Protein AF-A0A9D8PQ92-F1 (afdb_monomer_lite)

Structure (mmCIF, N/CA/C/O backbone):
data_AF-A0A9D8PQ92-F1
#
_entry.id   AF-A0A9D8PQ92-F1
#
loop_
_atom_site.group_PDB
_atom_site.id
_atom_site.type_symbol
_atom_site.label_atom_id
_atom_site.label_alt_id
_atom_site.label_comp_id
_atom_site.label_asym_id
_atom_site.label_entity_id
_atom_site.label_seq_id
_atom_site.pdbx_PDB_ins_code
_atom_site.Cartn_x
_atom_site.Cartn_y
_atom_site.Cartn_z
_atom_site.occupancy
_atom_site.B_iso_or_equiv
_atom_site.auth_seq_id
_atom_site.auth_comp_id
_atom_site.auth_asym_id
_atom_site.auth_atom_id
_atom_site.pdbx_PDB_model_num
ATOM 1 N N . MET A 1 1 ? 7.327 21.124 -15.698 1.00 33.91 1 MET A N 1
ATOM 2 C CA . MET A 1 1 ? 7.846 20.145 -14.721 1.00 33.91 1 MET A CA 1
ATOM 3 C C . MET A 1 1 ? 7.173 18.823 -15.056 1.00 33.91 1 MET A C 1
ATOM 5 O O . MET A 1 1 ? 5.969 18.734 -14.880 1.00 33.91 1 MET A O 1
ATOM 9 N N . ILE A 1 2 ? 7.880 17.885 -15.693 1.00 30.53 2 ILE A N 1
ATOM 10 C CA . ILE A 1 2 ? 7.287 16.605 -16.117 1.00 30.53 2 ILE A CA 1
ATOM 11 C C . ILE A 1 2 ? 7.391 15.644 -14.939 1.00 30.53 2 ILE A C 1
ATOM 13 O O . ILE A 1 2 ? 8.481 15.208 -14.581 1.00 30.53 2 ILE A O 1
ATOM 17 N N . VAL A 1 3 ? 6.259 15.376 -14.306 1.00 39.69 3 VAL A N 1
ATOM 18 C CA . VAL A 1 3 ? 6.108 14.376 -13.251 1.00 39.69 3 VAL A CA 1
ATOM 19 C C . VAL A 1 3 ? 5.520 13.127 -13.912 1.00 39.69 3 VAL A C 1
ATOM 21 O O . VAL A 1 3 ? 4.440 13.167 -14.492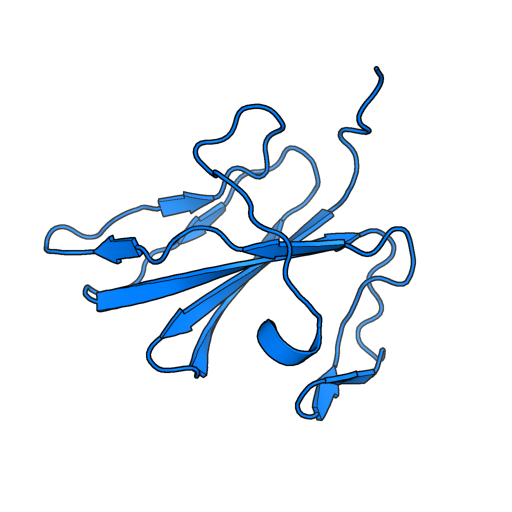 1.00 39.69 3 VAL A O 1
ATOM 24 N N . ASN A 1 4 ? 6.321 12.064 -13.930 1.00 43.72 4 ASN A N 1
ATOM 25 C CA . ASN A 1 4 ? 6.193 10.887 -14.788 1.00 43.72 4 ASN A CA 1
ATOM 26 C C . ASN A 1 4 ? 4.963 10.037 -14.399 1.00 43.72 4 ASN A C 1
ATOM 28 O O . ASN A 1 4 ? 4.941 9.434 -13.328 1.00 43.72 4 ASN A O 1
ATOM 32 N N . SER A 1 5 ? 3.939 9.998 -15.250 1.00 51.25 5 SER A N 1
ATOM 33 C CA . SER A 1 5 ? 2.637 9.342 -15.041 1.00 51.25 5 SER A CA 1
ATOM 34 C C . SER A 1 5 ? 2.658 7.818 -15.282 1.00 51.25 5 SER A C 1
ATOM 36 O O . SER A 1 5 ? 1.758 7.283 -15.916 1.00 51.25 5 SER A O 1
ATOM 38 N N . GLU A 1 6 ? 3.704 7.114 -14.839 1.00 68.44 6 GLU A N 1
ATOM 39 C CA . GLU A 1 6 ? 4.030 5.751 -15.314 1.00 68.44 6 GLU A CA 1
ATOM 40 C C . GLU A 1 6 ? 4.527 4.792 -14.202 1.00 68.44 6 GLU A C 1
ATOM 42 O O . GLU A 1 6 ? 5.264 3.843 -14.479 1.00 68.44 6 GLU A O 1
ATOM 47 N N . CYS A 1 7 ? 4.256 5.064 -12.924 1.00 75.44 7 CYS A N 1
ATOM 48 C CA . CYS A 1 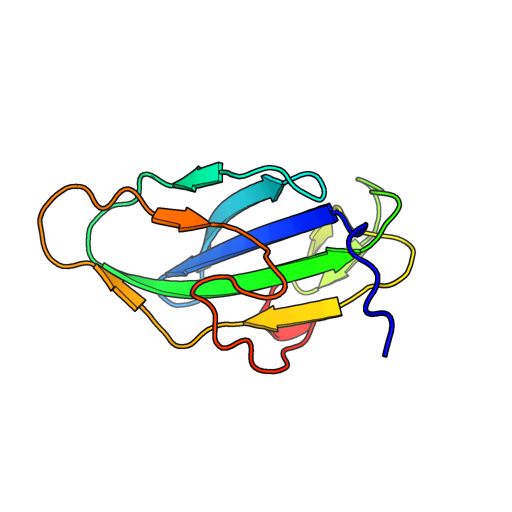7 ? 4.605 4.123 -11.851 1.00 75.44 7 CYS A CA 1
ATOM 49 C C . CYS A 1 7 ? 3.362 3.371 -11.388 1.00 75.44 7 CYS A C 1
ATOM 51 O O . CYS A 1 7 ? 2.316 3.981 -11.166 1.00 75.44 7 CYS A O 1
ATOM 53 N N . ASP A 1 8 ? 3.514 2.061 -11.221 1.00 88.12 8 ASP A N 1
ATOM 54 C CA . ASP A 1 8 ? 2.508 1.229 -10.578 1.00 88.12 8 ASP A CA 1
ATOM 55 C C . ASP A 1 8 ? 2.501 1.534 -9.080 1.00 88.12 8 ASP A C 1
ATOM 57 O O . ASP A 1 8 ? 3.483 2.044 -8.522 1.00 88.12 8 ASP A O 1
ATOM 61 N N . VAL A 1 9 ?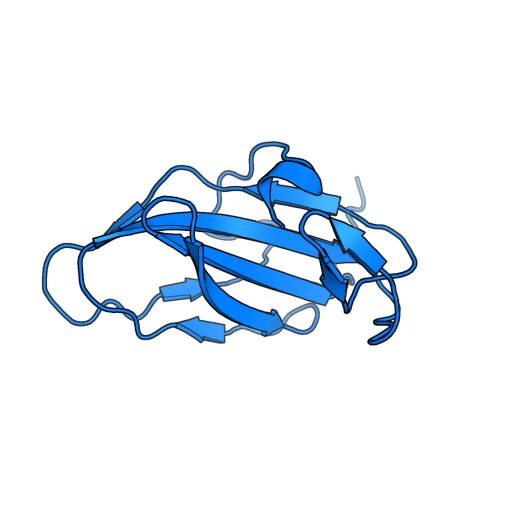 1.395 1.214 -8.416 1.00 87.69 9 VAL A N 1
ATOM 62 C CA . VAL A 1 9 ? 1.241 1.459 -6.986 1.00 87.69 9 VAL A CA 1
ATOM 63 C C . VAL A 1 9 ? 0.640 0.254 -6.285 1.00 87.69 9 VAL A C 1
ATOM 65 O O . VAL A 1 9 ? -0.278 -0.392 -6.782 1.00 87.69 9 VAL A O 1
ATOM 68 N N . VAL A 1 10 ? 1.139 -0.030 -5.089 1.00 91.62 10 VAL A N 1
ATOM 69 C CA . VAL A 1 10 ? 0.433 -0.849 -4.113 1.00 91.62 10 VAL A CA 1
ATOM 70 C C . VAL A 1 10 ? -0.235 0.092 -3.127 1.00 91.62 10 VAL A C 1
ATOM 72 O O . VAL A 1 10 ? 0.437 0.820 -2.392 1.00 91.62 10 VAL A O 1
ATOM 75 N N . VAL A 1 11 ? -1.563 0.078 -3.108 1.00 90.19 11 VAL A N 1
ATOM 76 C CA . VAL A 1 11 ? -2.327 0.754 -2.062 1.00 90.19 11 VAL A CA 1
ATOM 77 C C . VAL A 1 11 ? -2.470 -0.185 -0.881 1.00 90.19 11 VAL A C 1
ATOM 79 O O . VAL A 1 11 ? -2.817 -1.352 -1.058 1.00 90.19 11 VAL A O 1
ATOM 82 N N . ILE A 1 12 ? -2.214 0.319 0.323 1.00 92.12 12 ILE A N 1
ATOM 83 C CA . ILE A 1 12 ? -2.217 -0.459 1.563 1.00 92.12 12 ILE A CA 1
ATOM 84 C C . ILE A 1 12 ? -3.098 0.263 2.579 1.00 92.12 12 ILE A C 1
ATOM 86 O O . ILE A 1 12 ? -2.875 1.429 2.896 1.00 92.12 12 ILE A O 1
ATOM 90 N N . ILE A 1 13 ? -4.101 -0.436 3.102 1.00 91.00 13 ILE A N 1
ATOM 91 C CA . ILE A 1 13 ? -5.056 0.100 4.074 1.00 91.00 13 ILE A CA 1
ATOM 92 C C . ILE A 1 13 ? -4.784 -0.557 5.422 1.00 91.00 13 ILE A C 1
ATOM 94 O O . ILE A 1 13 ? -4.883 -1.784 5.551 1.00 91.00 13 ILE A O 1
ATOM 98 N N . LYS A 1 14 ? -4.465 0.257 6.433 1.00 93.19 14 LYS A N 1
ATOM 99 C CA . LYS A 1 14 ? -4.265 -0.181 7.817 1.00 93.19 14 LYS A CA 1
ATOM 100 C C . LYS A 1 14 ? -5.431 0.228 8.719 1.00 93.19 14 LYS A C 1
ATOM 102 O O . LYS A 1 14 ? -5.927 1.347 8.638 1.00 93.19 14 LYS A O 1
ATOM 107 N N . HIS A 1 15 ? -5.815 -0.667 9.626 1.00 91.81 15 HIS A N 1
ATOM 108 C CA . HIS A 1 15 ? -6.744 -0.419 10.733 1.00 91.81 15 HIS A CA 1
ATOM 109 C C . HIS A 1 15 ? -6.071 -0.841 12.040 1.00 91.81 15 HIS A C 1
ATOM 111 O O . HIS A 1 15 ? -5.593 -1.972 12.153 1.00 91.81 15 HIS A O 1
ATOM 117 N N . ASN A 1 16 ? -5.999 0.064 13.020 1.00 91.44 16 ASN A N 1
ATOM 118 C CA . ASN A 1 16 ? -5.293 -0.163 14.289 1.00 91.44 16 ASN A CA 1
ATOM 119 C C . ASN A 1 16 ? -3.862 -0.710 14.092 1.00 91.44 16 ASN A C 1
ATOM 121 O O . ASN A 1 16 ? -3.451 -1.654 14.762 1.00 91.44 16 ASN A O 1
ATOM 125 N N . GLY A 1 17 ? -3.131 -0.165 13.112 1.00 90.62 17 GLY A N 1
ATOM 126 C CA . GLY A 1 17 ? -1.758 -0.568 12.772 1.00 90.62 17 GLY A CA 1
ATOM 127 C C . GLY A 1 17 ? -1.624 -1.842 11.925 1.00 90.62 17 GLY A C 1
ATOM 128 O O . GLY A 1 17 ? -0.543 -2.104 11.405 1.00 90.62 17 GLY A O 1
ATOM 129 N N . ASN A 1 18 ? -2.704 -2.599 11.716 1.00 91.50 18 ASN A N 1
ATOM 130 C CA . ASN A 1 18 ? -2.684 -3.854 10.962 1.00 91.50 18 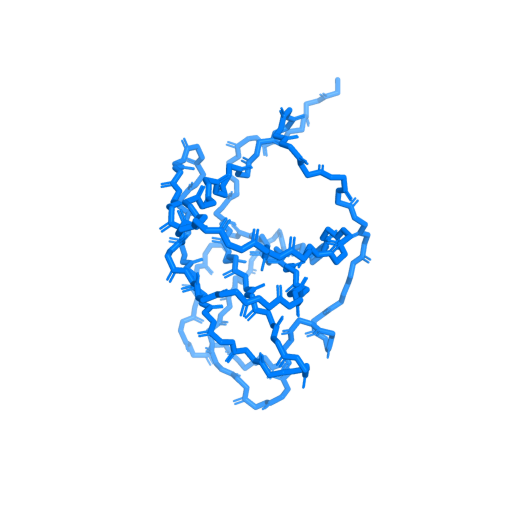ASN A CA 1
ATOM 131 C C . ASN A 1 18 ? -3.137 -3.642 9.519 1.00 91.50 18 ASN A C 1
ATOM 133 O O . ASN A 1 18 ? -4.142 -2.969 9.290 1.00 91.50 18 ASN A O 1
ATOM 137 N N . ILE A 1 19 ? -2.448 -4.251 8.551 1.00 91.56 19 ILE A N 1
ATOM 138 C CA . ILE A 1 19 ? -2.876 -4.249 7.144 1.00 91.56 19 ILE A CA 1
ATOM 139 C C . ILE A 1 19 ? -4.170 -5.059 7.029 1.00 91.56 19 ILE A C 1
ATOM 141 O O . ILE A 1 19 ? -4.187 -6.254 7.316 1.00 91.56 19 ILE A O 1
ATOM 145 N N . VAL A 1 20 ? -5.253 -4.412 6.601 1.00 91.81 20 VAL A N 1
ATOM 146 C CA . VAL A 1 20 ? -6.564 -5.057 6.416 1.00 91.81 20 VAL A CA 1
ATOM 147 C C . VAL A 1 20 ? -6.902 -5.291 4.950 1.00 91.81 20 VAL A C 1
ATOM 149 O O . VAL A 1 20 ? -7.657 -6.214 4.641 1.00 91.81 20 VAL A O 1
ATOM 152 N N . ARG A 1 21 ? -6.343 -4.488 4.038 1.00 90.94 21 ARG A N 1
ATOM 153 C CA . ARG A 1 21 ? -6.467 -4.643 2.584 1.00 90.94 21 ARG A CA 1
ATOM 154 C C . ARG A 1 21 ? -5.230 -4.093 1.885 1.00 90.94 21 ARG A C 1
ATOM 156 O O . ARG A 1 21 ? -4.597 -3.165 2.384 1.00 90.94 21 ARG A O 1
ATOM 163 N N . ASN A 1 22 ? -4.928 -4.640 0.716 1.00 91.69 22 ASN A N 1
ATOM 164 C CA . ASN A 1 22 ? -4.018 -4.039 -0.245 1.00 91.69 22 ASN A CA 1
ATOM 165 C C . ASN A 1 22 ? -4.453 -4.395 -1.673 1.00 91.69 22 ASN A C 1
ATOM 167 O O . ASN A 1 22 ? -5.173 -5.377 -1.861 1.00 91.69 22 ASN A O 1
ATOM 171 N N . ALA A 1 23 ? -4.045 -3.589 -2.649 1.00 90.06 23 ALA A N 1
ATOM 172 C CA . ALA A 1 23 ? -4.211 -3.891 -4.067 1.00 90.06 23 ALA A CA 1
ATOM 173 C C . ALA A 1 23 ? -3.026 -3.341 -4.859 1.00 90.06 23 ALA A C 1
ATOM 175 O O . ALA A 1 23 ? -2.533 -2.252 -4.563 1.00 90.06 23 ALA A O 1
ATOM 176 N N . TYR A 1 24 ? -2.597 -4.098 -5.866 1.00 90.62 24 TYR A N 1
ATOM 177 C CA . TYR A 1 24 ? -1.684 -3.626 -6.898 1.00 90.62 24 TYR A CA 1
ATOM 178 C C . TYR A 1 24 ? -2.506 -2.968 -8.004 1.00 90.62 24 TYR A C 1
ATOM 180 O O . TYR A 1 24 ? -3.426 -3.593 -8.529 1.00 90.62 24 TYR A O 1
ATOM 188 N N . ILE A 1 25 ? -2.172 -1.732 -8.352 1.00 85.31 25 ILE A N 1
ATOM 189 C CA . ILE A 1 25 ? -2.878 -0.930 -9.347 1.00 85.31 25 ILE A CA 1
ATOM 190 C C . ILE A 1 25 ? -1.848 -0.472 -10.376 1.00 85.31 25 ILE A C 1
ATOM 192 O O . ILE A 1 25 ? -0.810 0.098 -10.024 1.00 85.31 25 ILE A O 1
ATOM 196 N N . LEU A 1 26 ? -2.128 -0.759 -11.645 1.00 84.19 26 LEU A N 1
ATOM 197 C CA . LEU A 1 26 ? -1.286 -0.325 -12.754 1.00 84.19 26 LEU A CA 1
ATOM 198 C C . LEU A 1 26 ? -1.360 1.194 -12.914 1.00 84.19 26 LEU A C 1
ATOM 200 O O . LEU A 1 26 ? -2.381 1.817 -12.617 1.00 84.19 26 LEU A O 1
ATOM 204 N N . ALA A 1 27 ? -0.285 1.796 -13.419 1.00 77.12 27 ALA A N 1
ATOM 205 C CA . ALA A 1 27 ? -0.281 3.218 -13.740 1.00 77.12 27 ALA A CA 1
ATOM 206 C C . ALA A 1 27 ? -1.471 3.594 -14.651 1.00 77.12 27 ALA A C 1
ATOM 208 O O . ALA A 1 27 ? -1.636 3.040 -15.737 1.00 77.12 27 ALA A O 1
ATOM 209 N N . GLY A 1 28 ? -2.284 4.560 -14.212 1.00 72.31 28 GLY A N 1
ATOM 210 C CA . GLY A 1 28 ? -3.458 5.040 -14.951 1.00 72.31 28 GLY A CA 1
ATOM 211 C C . GLY A 1 28 ? -4.737 4.216 -14.767 1.00 72.31 28 GLY A C 1
ATOM 212 O O . GLY A 1 28 ? -5.771 4.627 -15.291 1.00 72.31 28 GLY A O 1
ATOM 213 N N . ASP A 1 29 ? -4.687 3.109 -14.025 1.00 79.69 29 ASP A N 1
ATOM 214 C CA . ASP A 1 29 ? -5.858 2.306 -13.664 1.00 79.69 29 ASP A CA 1
ATOM 215 C C . ASP A 1 29 ? -6.489 2.797 -12.347 1.00 79.69 29 ASP A C 1
ATOM 217 O O . ASP A 1 29 ? -5.882 3.578 -11.600 1.00 79.69 29 ASP A O 1
ATOM 221 N N . SER A 1 30 ? -7.707 2.344 -12.047 1.00 74.25 30 SER A N 1
ATOM 222 C CA . SER A 1 30 ? -8.377 2.616 -10.773 1.00 74.25 30 SER A CA 1
ATOM 223 C C . SER A 1 30 ? -8.847 1.336 -10.092 1.00 74.25 30 SER A C 1
ATOM 225 O O . SER A 1 30 ? -9.054 0.294 -10.713 1.00 74.25 30 SER A O 1
ATOM 227 N N . TYR A 1 31 ? -8.965 1.395 -8.766 1.00 78.38 31 TYR A N 1
ATOM 228 C CA . TYR A 1 31 ? -9.439 0.268 -7.976 1.00 78.38 31 TYR A CA 1
ATOM 229 C C . TYR A 1 31 ? -10.364 0.742 -6.867 1.00 78.38 31 TYR A C 1
ATOM 231 O O . TYR A 1 31 ? -10.099 1.736 -6.188 1.00 78.38 31 TYR A O 1
ATOM 239 N N . GLU A 1 32 ? -11.429 -0.018 -6.652 1.00 80.56 32 GLU A N 1
ATOM 240 C CA . GLU A 1 32 ? -12.444 0.268 -5.654 1.00 80.56 32 GLU A CA 1
ATOM 241 C C . GLU A 1 32 ? -12.341 -0.708 -4.479 1.00 80.56 32 GLU A C 1
ATOM 243 O O . GLU A 1 32 ? -12.411 -1.930 -4.636 1.00 80.56 32 GLU A O 1
ATOM 248 N N . PHE A 1 33 ? -12.173 -0.170 -3.272 1.00 80.00 33 PHE A N 1
ATOM 249 C CA . PHE A 1 33 ? -12.155 -0.980 -2.057 1.00 80.00 33 PHE A CA 1
ATOM 250 C C . PHE A 1 33 ? -13.534 -1.001 -1.402 1.00 80.00 33 PHE A C 1
ATOM 252 O O . PHE A 1 33 ? -14.098 0.044 -1.097 1.00 80.00 33 PHE A O 1
ATOM 259 N N . SER A 1 34 ? -14.019 -2.208 -1.098 1.00 81.62 34 SER A N 1
ATOM 260 C CA . SER A 1 34 ? -15.157 -2.430 -0.202 1.00 81.62 34 SER A CA 1
ATOM 261 C C . SER A 1 34 ? -14.640 -2.852 1.174 1.00 81.62 34 SER A C 1
ATOM 263 O O . SER A 1 34 ? -14.205 -3.997 1.366 1.00 81.62 34 SER A O 1
ATOM 265 N N . ILE A 1 35 ? -14.682 -1.932 2.139 1.00 81.62 35 ILE A N 1
ATOM 266 C CA . ILE A 1 35 ? -14.260 -2.160 3.528 1.00 81.62 35 ILE A CA 1
ATOM 267 C C . ILE A 1 35 ? -15.361 -1.748 4.520 1.00 81.62 35 ILE A C 1
ATOM 269 O O . ILE A 1 35 ? -16.179 -0.890 4.191 1.00 81.62 35 ILE A O 1
ATOM 273 N N . PRO A 1 36 ? -15.432 -2.376 5.712 1.00 82.88 36 PRO A N 1
ATOM 274 C CA . PRO A 1 36 ? -16.386 -1.982 6.748 1.00 82.88 36 PRO A CA 1
ATOM 275 C C . PRO A 1 36 ? -16.186 -0.541 7.230 1.00 82.88 36 PRO A C 1
ATOM 277 O O . PRO A 1 36 ? -15.178 0.096 6.938 1.00 82.88 36 PRO A O 1
ATOM 280 N N . ASN A 1 37 ? -17.131 -0.060 8.036 1.00 83.88 37 ASN A N 1
ATOM 281 C CA . ASN A 1 37 ? -16.955 1.186 8.774 1.00 83.88 37 ASN A CA 1
ATOM 282 C C . ASN A 1 37 ? -15.769 1.082 9.736 1.00 83.88 37 ASN A C 1
ATOM 284 O O . ASN A 1 37 ? -15.542 0.039 10.360 1.00 83.88 37 ASN A O 1
ATOM 288 N N . GLY A 1 38 ? -15.066 2.192 9.905 1.00 87.69 38 GLY A N 1
ATOM 289 C CA . GLY A 1 38 ? -13.904 2.272 10.772 1.00 87.69 38 GLY A CA 1
ATOM 290 C C . GLY A 1 38 ? -12.988 3.420 10.392 1.00 87.69 38 GLY A C 1
ATOM 291 O O . GLY A 1 38 ? -13.245 4.170 9.450 1.00 87.69 38 GLY A O 1
ATOM 292 N N . THR A 1 39 ? -11.897 3.544 11.138 1.00 90.12 39 THR A N 1
ATOM 293 C CA . THR A 1 39 ? -10.905 4.591 10.918 1.00 90.12 39 THR A CA 1
ATOM 294 C C . THR A 1 39 ? -9.618 3.987 10.372 1.00 90.12 39 THR A C 1
ATOM 296 O O . THR A 1 39 ? -8.938 3.208 11.042 1.00 90.12 39 THR A O 1
ATOM 299 N N . TYR A 1 40 ? -9.255 4.379 9.158 1.00 90.50 40 TYR A N 1
ATOM 300 C CA . TYR A 1 40 ? -8.200 3.751 8.380 1.00 90.50 40 TYR A CA 1
ATOM 301 C C . TYR A 1 40 ? -7.074 4.722 8.065 1.00 90.50 40 TYR A C 1
ATOM 303 O O . TYR A 1 40 ? -7.299 5.894 7.772 1.00 90.50 40 TYR A O 1
ATOM 311 N N . GLN A 1 41 ? -5.851 4.205 8.079 1.00 92.19 41 GLN A N 1
ATOM 312 C CA . GLN A 1 41 ? -4.694 4.881 7.511 1.00 92.19 41 GLN A CA 1
ATOM 313 C C . GLN A 1 41 ? -4.404 4.269 6.139 1.00 92.19 41 GLN A C 1
ATOM 315 O O . GLN A 1 41 ?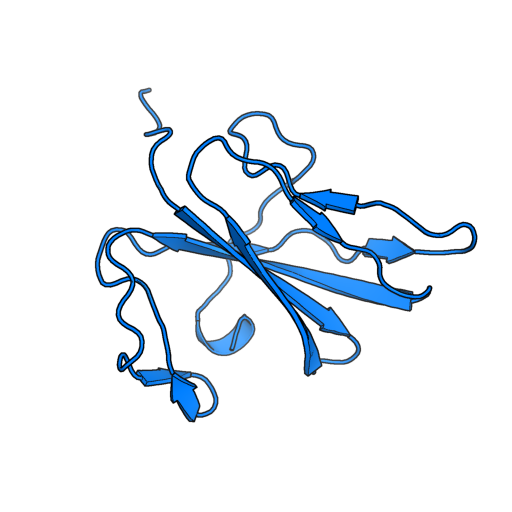 -4.197 3.058 6.035 1.00 92.19 41 GLN A O 1
ATOM 320 N N . VAL A 1 42 ? -4.381 5.100 5.099 1.00 89.69 42 VAL A N 1
ATOM 321 C CA . VAL A 1 42 ? -4.070 4.675 3.727 1.00 89.69 42 VAL A CA 1
ATOM 322 C C . VAL A 1 42 ? -2.627 5.036 3.398 1.00 89.69 42 VAL A C 1
ATOM 324 O O . VAL A 1 42 ? -2.176 6.147 3.690 1.00 89.69 42 VAL A O 1
ATOM 327 N N . PHE A 1 43 ? -1.918 4.087 2.796 1.00 91.06 43 PHE A N 1
ATOM 328 C CA . PHE A 1 43 ? -0.554 4.223 2.306 1.00 91.06 43 PHE A CA 1
ATOM 329 C C . PHE A 1 43 ? -0.481 3.904 0.815 1.00 91.06 43 PHE A C 1
ATOM 331 O O . PHE A 1 43 ? -1.242 3.082 0.299 1.00 91.06 43 PHE A O 1
ATOM 338 N N . PHE A 1 44 ? 0.502 4.509 0.160 1.00 89.50 44 PHE A N 1
ATOM 339 C CA . PHE A 1 44 ? 0.853 4.288 -1.231 1.00 89.50 44 PHE A CA 1
ATOM 340 C C . PHE A 1 44 ? 2.325 3.907 -1.302 1.00 89.50 44 PHE A C 1
ATOM 342 O O . PHE A 1 44 ? 3.203 4.656 -0.867 1.00 89.50 44 PHE A O 1
ATOM 349 N N . TYR A 1 45 ? 2.586 2.734 -1.861 1.00 92.69 45 TYR A N 1
ATOM 350 C CA . TYR A 1 45 ? 3.924 2.293 -2.213 1.00 92.69 45 TYR A CA 1
ATOM 351 C C . TYR A 1 45 ? 4.020 2.270 -3.734 1.00 92.69 45 TYR A C 1
ATOM 353 O O . TYR A 1 45 ? 3.405 1.421 -4.367 1.00 92.69 45 TYR A O 1
ATOM 361 N N . GLY A 1 46 ? 4.712 3.242 -4.324 1.00 90.75 46 GLY A N 1
ATOM 362 C CA . GLY A 1 46 ? 4.850 3.379 -5.774 1.00 90.75 46 GLY A CA 1
ATOM 363 C C . GLY A 1 46 ? 6.196 2.868 -6.274 1.00 90.75 46 GLY A C 1
ATOM 364 O O . GLY A 1 46 ? 7.192 2.943 -5.556 1.00 90.75 46 GLY A O 1
ATOM 365 N N . GLY A 1 47 ? 6.253 2.390 -7.515 1.00 90.69 47 GLY A N 1
ATOM 366 C CA . GLY A 1 47 ? 7.520 2.031 -8.147 1.00 90.69 47 GLY A CA 1
ATOM 367 C C . GLY A 1 47 ? 7.372 1.304 -9.478 1.00 90.69 47 GLY A C 1
ATOM 368 O O . GLY A 1 47 ? 6.337 1.361 -10.141 1.00 90.69 47 GLY A O 1
ATOM 369 N N . ARG A 1 48 ? 8.455 0.645 -9.903 1.00 88.75 48 ARG A N 1
ATOM 370 C CA . ARG A 1 48 ? 8.521 -0.171 -11.123 1.00 88.75 48 ARG A CA 1
ATOM 371 C C . ARG A 1 48 ? 9.230 -1.498 -10.875 1.00 88.75 48 ARG A C 1
ATOM 373 O O . ARG A 1 48 ? 10.130 -1.592 -10.039 1.00 88.75 48 ARG A O 1
ATOM 380 N N . GLY A 1 49 ? 8.844 -2.507 -11.656 1.00 91.06 49 GLY A N 1
ATOM 381 C CA . GLY A 1 49 ? 9.445 -3.840 -11.628 1.00 91.06 49 GLY A CA 1
ATOM 382 C C . GLY A 1 49 ? 9.128 -4.580 -10.332 1.00 91.06 49 GLY A C 1
ATOM 383 O O . GLY A 1 49 ? 9.947 -4.625 -9.418 1.00 91.06 49 GLY A O 1
ATOM 384 N N . TRP A 1 50 ? 7.929 -5.150 -10.240 1.00 93.25 50 TRP A N 1
ATOM 385 C CA . TRP A 1 50 ? 7.537 -5.945 -9.081 1.00 93.25 50 TRP A CA 1
ATOM 386 C C . TRP A 1 50 ? 8.390 -7.214 -8.956 1.00 93.25 50 TRP A C 1
ATOM 388 O O . TRP A 1 50 ? 8.479 -8.015 -9.887 1.00 93.25 50 TRP A O 1
ATOM 398 N N . ASN A 1 51 ? 8.988 -7.422 -7.785 1.00 95.12 51 ASN A N 1
ATOM 399 C CA . ASN A 1 51 ? 9.687 -8.647 -7.426 1.00 95.12 51 ASN A CA 1
ATOM 400 C C . ASN A 1 51 ? 8.996 -9.297 -6.215 1.00 95.12 51 ASN A C 1
ATOM 402 O O . ASN A 1 51 ? 9.136 -8.783 -5.101 1.00 95.12 51 ASN A O 1
ATOM 406 N N . PRO A 1 52 ? 8.321 -10.452 -6.380 1.00 94.81 52 PRO A N 1
ATOM 407 C CA . PRO A 1 52 ? 7.594 -11.113 -5.293 1.00 94.81 52 PRO A CA 1
ATOM 408 C C . PRO A 1 52 ? 8.505 -11.628 -4.168 1.00 94.81 52 PRO A C 1
ATOM 410 O O . PRO A 1 52 ? 8.036 -11.873 -3.061 1.00 94.81 52 PRO A O 1
ATOM 413 N N . ASN A 1 53 ? 9.808 -11.776 -4.426 1.00 96.62 53 ASN A N 1
ATOM 414 C CA . ASN A 1 53 ? 10.775 -12.315 -3.470 1.00 96.62 53 ASN A CA 1
ATOM 415 C C . ASN A 1 53 ? 11.577 -11.231 -2.739 1.00 96.62 53 ASN A C 1
ATOM 417 O O . ASN A 1 53 ? 12.378 -11.559 -1.85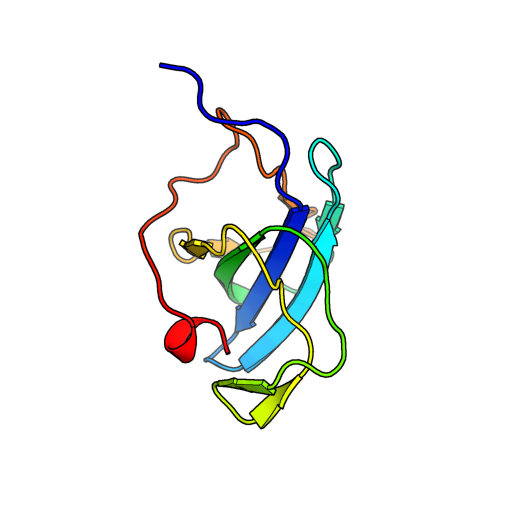8 1.00 96.62 53 ASN A O 1
ATOM 421 N N . LYS A 1 54 ? 11.396 -9.950 -3.091 1.00 96.00 54 LYS A N 1
ATOM 422 C CA . LYS A 1 54 ? 12.068 -8.845 -2.401 1.00 96.00 54 LYS A CA 1
ATOM 423 C C . LYS A 1 54 ? 11.631 -8.833 -0.937 1.00 96.00 54 LYS A C 1
ATOM 425 O O . LYS A 1 54 ? 10.438 -8.879 -0.658 1.00 96.00 54 LYS A O 1
ATOM 430 N N . LYS A 1 55 ? 12.593 -8.798 -0.016 1.00 95.44 55 LYS A N 1
ATOM 431 C CA . LYS A 1 55 ? 12.328 -8.669 1.421 1.00 95.44 55 LYS A CA 1
ATOM 432 C C . LYS A 1 55 ? 12.006 -7.214 1.739 1.00 95.44 55 LYS A C 1
ATOM 434 O O . LYS A 1 55 ? 12.738 -6.335 1.295 1.00 95.44 55 LYS A O 1
ATOM 439 N N . MET A 1 56 ? 10.937 -7.011 2.497 1.00 93.06 56 MET A N 1
ATOM 440 C CA . MET A 1 56 ? 10.460 -5.712 2.960 1.00 93.06 56 MET A CA 1
ATOM 441 C C . MET A 1 56 ? 10.428 -5.693 4.496 1.00 93.06 56 MET A C 1
ATOM 443 O O . MET A 1 56 ? 10.542 -6.743 5.148 1.00 93.06 56 MET A O 1
ATOM 447 N N . ALA A 1 57 ? 10.255 -4.509 5.080 1.00 90.38 57 ALA A N 1
ATOM 448 C CA . ALA A 1 57 ? 10.052 -4.334 6.515 1.00 90.38 57 ALA A CA 1
ATOM 449 C C . ALA A 1 57 ? 8.897 -5.198 7.072 1.00 90.38 57 ALA A C 1
ATOM 451 O O . ALA A 1 57 ? 8.034 -5.706 6.346 1.00 90.38 57 ALA A O 1
ATOM 452 N N . GLY A 1 58 ? 8.939 -5.462 8.380 1.00 84.94 58 GLY A N 1
ATOM 453 C CA . GLY A 1 58 ? 7.938 -6.295 9.060 1.00 84.94 58 GLY A CA 1
ATOM 454 C C . GLY A 1 58 ? 7.955 -7.783 8.672 1.00 84.94 58 GLY A C 1
ATOM 455 O O . GLY A 1 58 ? 7.062 -8.526 9.065 1.00 84.94 58 GLY A O 1
ATOM 456 N N . GLY A 1 59 ? 8.958 -8.241 7.910 1.00 88.25 59 GLY A N 1
ATOM 457 C CA . GLY A 1 59 ? 9.033 -9.620 7.410 1.00 88.25 59 GLY A CA 1
ATOM 458 C C . GLY A 1 59 ? 8.195 -9.873 6.152 1.00 88.25 59 GLY A C 1
ATOM 459 O O . GLY A 1 59 ? 8.082 -11.022 5.718 1.00 88.25 59 GLY A O 1
ATOM 460 N N . ASN A 1 60 ? 7.638 -8.817 5.553 1.00 89.31 60 ASN A N 1
ATOM 461 C CA . ASN A 1 60 ? 6.859 -8.898 4.324 1.00 89.31 60 ASN A CA 1
ATOM 462 C C . ASN A 1 60 ? 7.748 -9.233 3.112 1.00 89.31 60 ASN A C 1
ATOM 464 O O . ASN A 1 60 ? 8.964 -9.010 3.103 1.00 89.31 60 ASN A O 1
ATOM 468 N N . THR A 1 61 ? 7.134 -9.783 2.065 1.00 92.94 61 THR A N 1
ATOM 469 C CA . THR A 1 61 ? 7.789 -10.038 0.776 1.00 92.94 61 THR A CA 1
ATOM 470 C C . THR A 1 61 ? 6.969 -9.482 -0.372 1.00 92.94 61 THR A C 1
ATOM 472 O O . THR A 1 61 ? 5.743 -9.555 -0.339 1.00 92.94 61 THR A O 1
ATOM 475 N N . GLY A 1 62 ? 7.655 -9.000 -1.403 1.00 93.12 62 GLY A N 1
ATOM 476 C CA . GLY A 1 62 ? 7.036 -8.367 -2.558 1.00 93.12 62 GLY A CA 1
ATOM 477 C C . GLY A 1 62 ? 7.297 -6.870 -2.556 1.00 93.12 62 GLY A C 1
ATOM 478 O O . GLY A 1 62 ? 6.834 -6.160 -1.668 1.00 93.12 62 GLY A O 1
ATOM 479 N N . GLY A 1 63 ? 8.038 -6.390 -3.550 1.00 94.81 63 GLY A N 1
ATOM 480 C CA . GLY A 1 63 ? 8.256 -4.961 -3.707 1.00 94.81 63 GLY A CA 1
ATOM 481 C C . GLY A 1 63 ? 8.828 -4.566 -5.056 1.00 94.81 63 GLY A C 1
ATOM 482 O O . GLY A 1 63 ? 9.319 -5.402 -5.816 1.00 94.81 63 GLY A O 1
ATOM 483 N N . PHE A 1 64 ? 8.750 -3.273 -5.345 1.00 94.75 64 PHE A N 1
ATOM 484 C CA . PHE A 1 64 ? 9.329 -2.665 -6.534 1.00 94.75 64 PHE A CA 1
ATOM 485 C C . PHE A 1 64 ? 10.854 -2.637 -6.437 1.00 94.75 64 PHE A C 1
ATOM 487 O O . PHE A 1 64 ? 11.422 -2.549 -5.350 1.00 94.75 64 PHE A O 1
ATOM 494 N N . VAL A 1 65 ? 11.535 -2.718 -7.577 1.00 95.00 65 VAL A N 1
ATOM 495 C CA . VAL A 1 65 ? 13.008 -2.705 -7.638 1.00 95.00 65 VAL A CA 1
ATOM 496 C C . VAL A 1 65 ? 13.570 -1.412 -8.228 1.00 95.00 65 VAL A C 1
ATOM 498 O O . VAL A 1 65 ? 14.786 -1.259 -8.311 1.00 95.00 65 VAL A O 1
ATOM 501 N N . ALA A 1 66 ? 12.707 -0.483 -8.650 1.00 90.38 66 ALA A N 1
ATOM 502 C CA . ALA A 1 66 ? 13.102 0.806 -9.204 1.00 90.38 66 ALA A CA 1
ATOM 503 C C . ALA A 1 66 ? 12.090 1.915 -8.878 1.00 90.38 66 ALA A C 1
ATOM 505 O O . ALA A 1 66 ? 10.887 1.661 -8.810 1.00 90.38 66 ALA A O 1
ATOM 506 N N . ASN A 1 67 ? 12.590 3.152 -8.754 1.00 87.31 67 ASN A N 1
ATOM 507 C CA . ASN A 1 67 ? 11.809 4.379 -8.528 1.00 87.31 67 ASN A CA 1
ATOM 508 C C . ASN A 1 67 ? 10.814 4.275 -7.365 1.00 87.31 67 ASN A C 1
ATOM 510 O O . ASN A 1 67 ? 9.676 4.730 -7.471 1.00 87.31 67 ASN A O 1
ATOM 514 N N . GLU A 1 68 ? 11.251 3.647 -6.276 1.00 90.62 68 GLU A N 1
ATOM 515 C CA . GLU A 1 68 ? 10.414 3.418 -5.106 1.00 90.62 68 GLU A CA 1
ATOM 516 C C . GLU A 1 68 ? 10.025 4.727 -4.423 1.00 90.62 68 GLU A C 1
ATOM 518 O O . GLU A 1 68 ? 10.858 5.612 -4.210 1.00 90.62 68 GLU A O 1
ATOM 523 N N . SER A 1 69 ? 8.758 4.829 -4.041 1.00 90.12 69 SER A N 1
ATOM 524 C CA . SER A 1 69 ? 8.237 5.936 -3.253 1.00 90.12 69 SER A CA 1
ATOM 525 C C . SER A 1 69 ? 7.253 5.431 -2.206 1.00 90.12 69 SER A C 1
ATOM 527 O O . SER A 1 69 ? 6.503 4.485 -2.437 1.00 90.12 69 SER A O 1
ATOM 529 N N . PHE A 1 70 ? 7.271 6.072 -1.040 1.00 90.81 70 PHE A N 1
ATOM 530 C CA . PHE A 1 70 ? 6.378 5.764 0.070 1.00 90.81 70 PHE A CA 1
ATOM 531 C C . PHE A 1 70 ? 5.667 7.044 0.484 1.00 90.81 70 PHE A C 1
ATOM 533 O O . PHE A 1 70 ? 6.303 8.040 0.844 1.00 90.81 70 PHE A O 1
ATOM 540 N N . SER A 1 71 ? 4.345 7.019 0.445 1.00 89.19 71 SER A N 1
ATOM 541 C CA . SER A 1 71 ? 3.516 8.131 0.886 1.00 89.19 71 SER A CA 1
ATOM 542 C C . SER A 1 71 ? 2.252 7.631 1.573 1.00 89.19 71 SER A C 1
ATOM 544 O O . SER A 1 71 ? 1.948 6.438 1.585 1.00 89.19 71 SER A O 1
ATOM 546 N N . LYS A 1 72 ? 1.535 8.545 2.214 1.00 88.25 72 LYS A N 1
ATOM 547 C CA . LYS A 1 72 ? 0.284 8.266 2.919 1.00 88.25 72 LYS A CA 1
ATOM 548 C C . LYS A 1 72 ? -0.667 9.436 2.783 1.00 88.25 72 LYS A C 1
ATOM 550 O O . LYS A 1 72 ? -0.213 10.557 2.570 1.00 88.25 72 LYS A O 1
ATOM 555 N N . ASP A 1 73 ? -1.955 9.190 2.949 1.00 84.81 73 ASP A N 1
ATOM 556 C CA . ASP A 1 73 ? -2.921 10.276 3.119 1.00 84.81 73 ASP A CA 1
ATOM 557 C C . ASP A 1 73 ? -3.175 10.559 4.607 1.00 84.81 73 ASP A C 1
ATOM 559 O O . ASP A 1 73 ? -2.632 9.891 5.491 1.00 84.81 73 ASP A O 1
ATOM 563 N N . SER A 1 74 ? -3.995 11.557 4.903 1.00 83.62 74 SER A N 1
ATOM 564 C CA . SER A 1 74 ? -4.594 11.698 6.227 1.00 83.62 74 SER A CA 1
ATOM 565 C C . SER A 1 74 ? -5.466 10.486 6.562 1.00 83.62 74 SER A C 1
ATOM 567 O O . SER A 1 74 ? -5.937 9.759 5.688 1.00 83.62 74 SER A O 1
ATOM 569 N N . GLN A 1 75 ? -5.672 10.253 7.854 1.00 85.88 75 GLN A N 1
ATOM 570 C CA . GLN A 1 75 ? -6.542 9.181 8.313 1.00 85.88 75 GLN A CA 1
ATOM 571 C C . GLN A 1 75 ? -7.987 9.436 7.850 1.00 85.88 75 GLN A C 1
ATOM 573 O O . GLN A 1 75 ? -8.486 10.556 7.956 1.00 85.88 75 GLN A O 1
ATOM 578 N N . VAL A 1 76 ? -8.657 8.396 7.356 1.00 81.62 76 VAL A N 1
ATOM 579 C CA . VAL A 1 76 ? -10.030 8.469 6.842 1.00 81.62 76 VAL A CA 1
ATOM 580 C C . VAL A 1 76 ? -10.949 7.674 7.762 1.00 81.62 76 VAL A C 1
ATOM 582 O O . VAL A 1 76 ? -10.702 6.495 8.020 1.00 81.62 76 VAL A O 1
ATOM 585 N N . THR A 1 77 ? -12.020 8.303 8.244 1.00 82.81 77 THR A N 1
ATOM 586 C CA . THR A 1 77 ? -13.105 7.618 8.960 1.00 82.81 77 THR A CA 1
ATOM 587 C C . THR A 1 77 ? -14.256 7.358 7.999 1.00 82.81 77 THR A C 1
ATOM 589 O O . THR A 1 77 ? -14.727 8.279 7.334 1.00 82.81 77 THR A O 1
ATOM 592 N N . LEU A 1 78 ? -14.702 6.106 7.930 1.00 74.88 78 LEU A N 1
ATOM 593 C CA . LEU A 1 78 ? -15.858 5.679 7.150 1.00 74.88 78 LEU A CA 1
ATOM 594 C C . LEU A 1 78 ? -17.017 5.382 8.109 1.00 74.88 78 LEU A C 1
ATOM 596 O O . LEU A 1 78 ? -16.954 4.406 8.861 1.00 74.88 78 LEU A O 1
ATOM 600 N N . ASP A 1 79 ? -18.064 6.208 8.062 1.00 67.00 79 ASP A N 1
ATOM 601 C CA . ASP A 1 79 ? -19.241 6.123 8.933 1.00 67.00 79 ASP A CA 1
ATOM 602 C C . ASP A 1 79 ? -20.522 5.906 8.108 1.00 67.00 79 ASP A C 1
ATOM 604 O O . ASP A 1 79 ? -21.079 6.858 7.577 1.00 67.00 79 ASP A O 1
ATOM 608 N N . TYR A 1 80 ? -21.017 4.660 8.069 1.00 53.72 80 TYR A N 1
ATOM 609 C CA . TYR A 1 80 ? -22.287 4.205 7.468 1.00 53.72 80 TYR A CA 1
ATOM 610 C C . TYR A 1 80 ? -22.511 4.498 5.967 1.00 53.72 80 TYR A C 1
ATOM 612 O O . TYR A 1 80 ? -22.249 5.573 5.452 1.00 53.72 80 TYR A O 1
ATOM 620 N N . GLN A 1 81 ? -23.147 3.522 5.299 1.00 49.09 81 GLN A N 1
ATOM 621 C CA . GLN A 1 81 ? -23.195 3.299 3.842 1.00 49.09 81 GLN A CA 1
ATOM 622 C C . GLN A 1 81 ? -21.883 2.694 3.342 1.00 49.09 81 GLN A C 1
ATOM 624 O O . GLN A 1 81 ? -20.818 3.247 3.579 1.00 49.09 81 GLN A O 1
ATOM 629 N N . GLY A 1 82 ? -21.959 1.512 2.716 1.00 49.16 82 GLY A N 1
ATOM 630 C CA . GLY A 1 82 ? -20.800 0.834 2.135 1.00 49.16 82 GLY A CA 1
ATOM 631 C C . GLY A 1 82 ? -20.041 1.813 1.250 1.00 49.16 82 GLY A C 1
ATOM 632 O O . GLY A 1 82 ? -20.534 2.208 0.196 1.00 49.16 82 GLY A O 1
ATOM 633 N N . LEU A 1 83 ? -18.903 2.280 1.757 1.00 48.66 83 LEU A N 1
ATOM 634 C CA . LEU A 1 83 ? -18.121 3.321 1.124 1.00 48.66 83 LEU A CA 1
ATOM 635 C C . LEU A 1 83 ? -17.213 2.649 0.109 1.00 48.66 83 LEU A C 1
ATOM 637 O O . LEU A 1 83 ? -16.207 2.026 0.435 1.00 48.66 83 LEU A O 1
ATOM 641 N N . ASN A 1 84 ? -17.646 2.776 -1.131 1.00 55.06 84 ASN A N 1
ATOM 642 C CA . ASN A 1 84 ? -16.895 2.492 -2.326 1.00 55.06 84 ASN A CA 1
ATOM 643 C C . ASN A 1 84 ? -15.809 3.566 -2.465 1.00 55.06 84 ASN A C 1
ATOM 645 O O . ASN A 1 84 ? -16.097 4.720 -2.785 1.00 55.06 84 ASN A O 1
ATOM 649 N N . TYR A 1 85 ? -14.569 3.211 -2.127 1.00 56.59 85 TYR A N 1
ATOM 650 C CA . TYR A 1 85 ? -13.447 4.142 -2.195 1.00 56.59 85 TYR A CA 1
ATOM 651 C C . TYR A 1 85 ? -12.661 3.892 -3.480 1.00 56.59 85 TYR A C 1
ATOM 653 O O . TYR A 1 85 ? -11.937 2.897 -3.574 1.00 56.59 85 TYR A O 1
ATOM 661 N N . GLU A 1 86 ? -12.827 4.773 -4.471 1.00 54.56 86 GLU A N 1
ATOM 662 C CA . GLU A 1 86 ? -12.029 4.751 -5.698 1.00 54.56 86 GLU A CA 1
ATOM 663 C C . GLU A 1 86 ? -10.646 5.336 -5.399 1.00 54.56 86 GLU A C 1
ATOM 665 O O . GLU A 1 86 ? -10.452 6.546 -5.245 1.00 54.56 86 GLU A O 1
ATOM 670 N N . LEU A 1 87 ? -9.669 4.446 -5.273 1.00 57.03 87 LEU A N 1
ATOM 671 C CA . LEU A 1 87 ? -8.278 4.812 -5.082 1.00 57.03 87 LEU A CA 1
ATOM 672 C C . LEU A 1 87 ? -7.678 5.107 -6.442 1.00 57.03 87 LEU A C 1
ATOM 674 O O . LEU A 1 87 ? -7.144 4.227 -7.108 1.00 57.03 87 LEU A O 1
ATOM 678 N N . ILE A 1 88 ? -7.811 6.368 -6.846 1.00 50.50 88 ILE A N 1
ATOM 679 C CA . ILE A 1 88 ? -7.182 6.900 -8.044 1.00 50.50 88 ILE A CA 1
ATOM 680 C C . ILE A 1 88 ? -5.790 7.432 -7.665 1.00 50.50 88 ILE A C 1
ATOM 682 O O . ILE A 1 88 ? -5.690 8.489 -7.028 1.00 50.50 88 ILE A O 1
ATOM 686 N N . PRO A 1 89 ? -4.695 6.776 -8.079 1.00 46.38 89 PRO A N 1
ATOM 687 C CA . PRO A 1 89 ? -3.358 7.332 -7.976 1.00 46.38 89 PRO A CA 1
ATOM 688 C C . PRO A 1 89 ? -3.210 8.327 -9.130 1.00 46.38 89 PRO A C 1
ATOM 690 O O . PRO A 1 89 ? -2.772 7.987 -10.225 1.00 46.38 89 PRO A O 1
ATOM 693 N N . GLN A 1 90 ? -3.653 9.564 -8.927 1.00 44.00 90 GLN A N 1
ATOM 694 C CA . GLN A 1 90 ? -3.536 10.608 -9.940 1.00 44.00 90 GLN A CA 1
ATOM 695 C C . GLN A 1 90 ? -2.747 11.797 -9.419 1.00 44.00 90 GLN A C 1
ATOM 697 O O . GLN A 1 90 ? -2.854 12.201 -8.267 1.00 44.00 90 GLN A O 1
ATOM 702 N N . GLN A 1 91 ? -2.035 12.425 -10.352 1.00 41.25 91 GLN A N 1
ATOM 703 C CA . GLN A 1 91 ? -1.395 13.732 -10.215 1.00 41.25 91 GLN A CA 1
ATOM 704 C C . GLN A 1 91 ? -2.398 14.861 -9.868 1.00 41.25 91 GLN A C 1
ATOM 706 O O . GLN A 1 91 ? -1.971 15.959 -9.541 1.00 41.25 91 GLN A O 1
ATOM 711 N N . ASN A 1 92 ? -3.706 14.555 -9.908 1.00 41.28 92 ASN A N 1
ATOM 712 C CA . ASN A 1 92 ? -4.858 15.372 -9.513 1.00 41.28 92 ASN A CA 1
ATOM 713 C C . ASN A 1 92 ? -5.933 14.538 -8.764 1.00 41.28 92 ASN A C 1
ATOM 715 O O . ASN A 1 92 ? -7.121 14.841 -8.852 1.00 41.28 92 ASN A O 1
ATOM 719 N N . GLY A 1 93 ? -5.546 13.436 -8.109 1.00 48.72 93 GLY A N 1
ATOM 720 C CA . GLY A 1 93 ? -6.473 12.601 -7.334 1.00 48.72 93 GLY A CA 1
ATOM 721 C C . GLY A 1 93 ? -6.889 13.260 -6.013 1.00 48.72 93 GLY A C 1
ATOM 722 O O . GLY A 1 93 ? -6.322 14.268 -5.602 1.00 48.72 93 GLY A O 1
ATOM 723 N N . ASN A 1 94 ? -7.840 12.656 -5.300 1.00 50.53 94 ASN A N 1
ATOM 724 C CA . ASN A 1 94 ? -8.370 13.179 -4.028 1.00 50.53 94 ASN A CA 1
ATOM 725 C C . ASN A 1 94 ? -7.384 13.108 -2.838 1.00 50.53 94 ASN A C 1
ATOM 727 O O . ASN A 1 94 ? -7.778 13.386 -1.708 1.00 50.53 94 ASN A O 1
ATOM 731 N N . PHE A 1 95 ? -6.125 12.725 -3.067 1.00 59.19 95 PHE A N 1
ATOM 732 C CA . PHE A 1 95 ? -5.151 12.448 -2.013 1.00 59.19 95 PHE A CA 1
ATOM 733 C C . PHE A 1 95 ? -4.196 13.616 -1.800 1.00 59.19 95 PHE A C 1
ATOM 735 O O . PHE A 1 95 ? -3.496 14.040 -2.720 1.00 59.19 95 PHE A O 1
ATOM 742 N N . ASN A 1 96 ? -4.091 14.069 -0.551 1.00 62.34 96 ASN A N 1
ATOM 743 C CA . ASN A 1 96 ? -3.040 14.988 -0.127 1.00 62.34 96 ASN A CA 1
ATOM 744 C C . ASN A 1 96 ? -1.892 14.171 0.459 1.00 62.34 96 ASN A C 1
ATOM 746 O O . ASN A 1 96 ? -1.750 14.024 1.673 1.00 62.34 96 ASN A O 1
ATOM 750 N N . THR A 1 97 ? -1.083 13.589 -0.425 1.00 70.31 97 THR A N 1
ATOM 751 C CA . THR A 1 97 ? -0.055 12.644 0.003 1.00 70.31 97 THR A CA 1
ATOM 752 C C . THR A 1 97 ? 1.042 13.333 0.812 1.00 70.31 97 THR A C 1
ATOM 754 O O . THR A 1 97 ? 1.727 14.230 0.320 1.00 70.31 97 THR A O 1
ATOM 757 N N . MET A 1 98 ? 1.250 12.858 2.034 1.00 82.56 98 MET A N 1
ATOM 758 C CA . MET A 1 98 ? 2.398 13.166 2.879 1.00 82.56 98 MET A CA 1
ATOM 759 C C . MET A 1 98 ? 3.484 12.107 2.683 1.00 82.56 98 MET A C 1
ATOM 761 O O . MET A 1 98 ? 3.188 10.941 2.407 1.00 82.56 98 MET A O 1
ATOM 765 N N . GLN A 1 99 ? 4.749 12.494 2.855 1.00 86.50 99 GLN A N 1
ATOM 766 C CA . GLN A 1 99 ? 5.863 11.547 2.832 1.00 86.50 99 GLN A CA 1
ATOM 767 C C . GLN A 1 99 ? 5.694 10.479 3.928 1.00 86.50 99 GLN A C 1
ATOM 769 O O . GLN A 1 99 ? 5.273 10.783 5.046 1.00 86.50 99 GLN A O 1
ATOM 774 N N . SER A 1 100 ? 6.040 9.234 3.603 1.00 90.38 100 SER A N 1
ATOM 775 C CA . SER A 1 100 ? 6.069 8.104 4.537 1.00 90.38 100 SER A CA 1
ATOM 776 C C . SER A 1 100 ? 7.369 7.301 4.355 1.00 90.38 100 SER A C 1
ATOM 778 O O . SER A 1 100 ? 8.317 7.770 3.720 1.00 90.38 100 SER A O 1
ATOM 780 N N . SER A 1 101 ? 7.449 6.113 4.954 1.00 92.75 101 SER A N 1
ATOM 781 C CA . SER A 1 101 ? 8.621 5.236 4.919 1.00 92.75 101 SER A CA 1
ATOM 782 C C . SER A 1 101 ? 8.222 3.766 4.852 1.00 92.75 101 SER A C 1
ATOM 784 O O . SER A 1 101 ? 7.137 3.395 5.296 1.00 92.75 101 SER A O 1
ATOM 786 N N . GLU A 1 102 ? 9.130 2.921 4.366 1.00 92.12 102 GLU A N 1
ATOM 787 C CA . GLU A 1 102 ? 8.934 1.469 4.298 1.00 92.12 102 GLU A CA 1
ATOM 788 C C . GLU A 1 102 ? 8.469 0.868 5.636 1.00 92.12 102 GLU A C 1
ATOM 790 O O . GLU A 1 102 ? 7.495 0.126 5.655 1.00 92.12 102 GLU A O 1
ATOM 795 N N . ASN A 1 103 ? 9.096 1.260 6.753 1.00 93.56 103 ASN A N 1
ATOM 796 C CA . ASN A 1 103 ? 8.772 0.764 8.100 1.00 93.56 103 ASN A CA 1
ATOM 797 C C . ASN A 1 103 ? 7.392 1.201 8.617 1.00 93.56 103 ASN A C 1
ATOM 799 O O . ASN A 1 103 ? 6.859 0.608 9.548 1.00 93.56 103 ASN A O 1
ATOM 803 N N . GLU A 1 104 ? 6.839 2.296 8.094 1.00 91.94 104 GLU A N 1
ATOM 804 C CA . GLU A 1 104 ? 5.494 2.741 8.472 1.00 91.94 104 GLU A CA 1
ATOM 805 C C . GLU A 1 104 ? 4.436 1.982 7.658 1.00 91.94 104 GLU A C 1
ATOM 807 O O . GLU A 1 104 ? 3.385 1.581 8.174 1.00 91.94 104 GLU A O 1
ATOM 812 N N . VAL A 1 105 ? 4.750 1.740 6.384 1.00 91.00 105 VAL A N 1
ATOM 813 C CA . VAL A 1 105 ? 3.897 1.029 5.434 1.00 91.00 105 VAL A CA 1
ATOM 814 C C . VAL A 1 105 ? 3.803 -0.465 5.764 1.00 91.00 105 VAL A C 1
ATOM 816 O O . VAL A 1 105 ? 2.691 -0.997 5.795 1.00 91.00 105 VAL A O 1
ATOM 819 N N . PHE A 1 106 ? 4.924 -1.126 6.069 1.00 90.81 106 PHE A N 1
ATOM 820 C CA . PHE A 1 106 ? 5.042 -2.581 6.252 1.00 90.81 106 PHE A CA 1
ATOM 821 C C . PHE A 1 106 ? 5.431 -2.963 7.679 1.00 90.81 106 PHE A C 1
ATOM 823 O O . PHE A 1 106 ? 4.688 -3.788 8.256 1.00 90.81 106 PHE A O 1
#

Sequence (106 aa):
MIVNSECDVVVIIKHNGNIVRNAYILAGDSYEFSIPNGTYQVFFYGGRGWNPNKKMAGGNTGGFVANESFSKDSQVTLDYQGLNYELIPQQNGNFNTMQSSENEVF

pLDDT: mean 79.63, std 17.31, range [30.53, 96.62]

Radius of gyration: 13.6 Å; chains: 1; bounding box: 36×32×30 Å

Secondary structure (DSSP, 8-state):
----S--EEEEEEEETTEEEEEEEE-TT--EEEE--SEEEEEEEEEEEEEEEEEE-GGG-EEEEEEEEEEEE---EEE-SS--EEEE---TTSS--PEE--HHHH-

Foldseek 3Di:
DDDDQFKWKKKFKDAPLHTPDIDIGGRPGKDWDFDDFHKIKIKIWIAADKDQADAFPPRHGIHHPGPTFIWTAPIDGDDDDRDTDIPDPDPPDPGPIDGDDRNSRD